Protein AF-A0A3A8GUI5-F1 (afdb_monomer_lite)

Sequence (59 aa):
MLHWTQVALGQWSAYTPEPLVERVKSARGALLANPPPAGWRPLGPDDELLRTLLPDDEA

Radius of gyration: 15.57 Å; chains: 1; bounding box: 44×21×34 Å

Secondary structure (DSSP, 8-state):
--SHHHHHHHHHHHTS-THHHHHHHHHHHHHHHSPPPTT----STT-HHHHHHS-----

Structure (mmCIF, N/CA/C/O backbone):
data_AF-A0A3A8GUI5-F1
#
_entry.id   AF-A0A3A8GUI5-F1
#
loop_
_atom_site.group_PDB
_atom_site.id
_atom_site.type_symbol
_atom_site.label_atom_id
_atom_site.label_alt_id
_atom_site.label_comp_id
_atom_site.label_asym_id
_atom_site.label_entity_id
_atom_site.label_seq_id
_atom_site.pdbx_PDB_ins_code
_atom_site.Cartn_x
_atom_site.Cartn_y
_atom_site.Cartn_z
_atom_site.occupancy
_atom_site.B_iso_or_equiv
_atom_site.auth_seq_id
_atom_site.auth_comp_id
_atom_site.auth_asym_id
_atom_site.auth_atom_id
_atom_site.pdbx_PDB_model_num
ATOM 1 N N . MET A 1 1 ? 38.917 -9.778 -5.073 1.00 53.03 1 MET A N 1
ATOM 2 C CA . MET A 1 1 ? 37.592 -10.432 -5.155 1.00 53.03 1 MET A CA 1
ATOM 3 C C . MET A 1 1 ? 36.549 -9.506 -4.518 1.00 53.03 1 MET A C 1
ATOM 5 O O . MET A 1 1 ? 36.112 -9.744 -3.409 1.00 53.03 1 MET A O 1
ATOM 9 N N . LEU A 1 2 ? 36.260 -8.370 -5.167 1.00 53.41 2 LEU A N 1
ATOM 10 C CA . LEU A 1 2 ? 35.412 -7.274 -4.641 1.00 53.41 2 LEU A CA 1
ATOM 11 C C . LEU A 1 2 ? 34.861 -6.399 -5.792 1.00 53.41 2 LEU A C 1
ATOM 13 O O . LEU A 1 2 ? 34.625 -5.211 -5.640 1.00 53.41 2 LEU A O 1
ATOM 17 N N . HIS A 1 3 ? 34.719 -6.989 -6.981 1.00 48.66 3 HIS A N 1
ATOM 18 C CA . HIS A 1 3 ? 34.276 -6.298 -8.202 1.00 48.66 3 HIS A CA 1
ATOM 19 C C . HIS A 1 3 ? 32.844 -6.698 -8.607 1.00 48.66 3 HIS A C 1
ATOM 21 O O . HIS A 1 3 ? 32.149 -5.939 -9.274 1.00 48.66 3 HIS A O 1
ATOM 27 N N . TRP A 1 4 ? 32.365 -7.857 -8.148 1.00 45.50 4 TRP A N 1
ATOM 28 C CA . TRP A 1 4 ? 31.121 -8.450 -8.643 1.00 45.50 4 TRP A CA 1
ATOM 29 C C . TRP A 1 4 ? 29.844 -7.935 -7.969 1.00 45.50 4 TRP A C 1
ATOM 31 O O . TRP A 1 4 ? 28.763 -8.077 -8.530 1.00 45.50 4 TRP A O 1
ATOM 41 N N . THR A 1 5 ? 29.934 -7.300 -6.799 1.00 54.53 5 THR A N 1
ATOM 42 C CA . THR A 1 5 ? 28.744 -6.841 -6.063 1.00 54.53 5 THR A CA 1
ATOM 43 C C . THR A 1 5 ? 28.151 -5.542 -6.612 1.00 54.53 5 THR A C 1
ATOM 45 O O . THR A 1 5 ? 26.946 -5.341 -6.498 1.00 54.53 5 THR A O 1
ATOM 48 N N . GLN A 1 6 ? 28.948 -4.675 -7.249 1.00 56.34 6 GLN A N 1
ATOM 49 C CA . GLN A 1 6 ? 28.445 -3.390 -7.757 1.00 56.34 6 GLN A CA 1
ATOM 50 C C . GLN A 1 6 ? 27.696 -3.508 -9.089 1.00 56.34 6 GLN A C 1
ATOM 52 O O . GLN A 1 6 ? 26.701 -2.818 -9.293 1.00 56.34 6 GLN A O 1
ATOM 57 N N . VAL A 1 7 ? 28.122 -4.413 -9.974 1.00 58.62 7 VAL A N 1
ATOM 58 C CA . VAL A 1 7 ? 27.463 -4.615 -11.276 1.00 58.62 7 VAL A CA 1
ATOM 59 C C . VAL A 1 7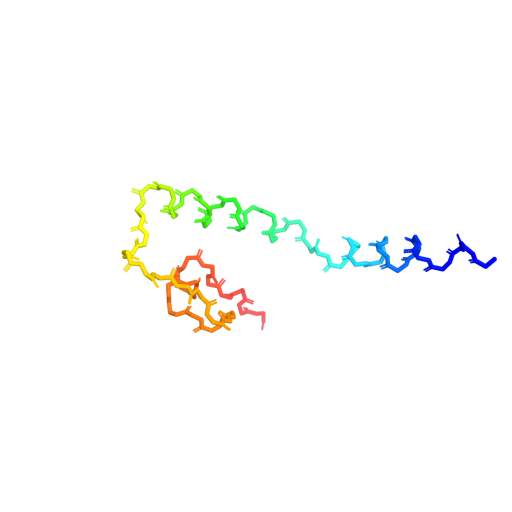 ? 26.068 -5.219 -11.097 1.00 58.62 7 VAL A C 1
ATOM 61 O O . VAL A 1 7 ? 25.123 -4.785 -11.750 1.00 58.62 7 VAL A O 1
ATOM 64 N N . ALA A 1 8 ? 25.916 -6.160 -10.160 1.00 57.28 8 ALA A N 1
ATOM 65 C CA . ALA A 1 8 ? 24.634 -6.806 -9.886 1.00 57.28 8 ALA A CA 1
ATOM 66 C C . ALA A 1 8 ? 23.575 -5.821 -9.350 1.00 57.28 8 ALA A C 1
ATOM 68 O O . ALA A 1 8 ? 22.441 -5.822 -9.822 1.00 57.28 8 ALA A O 1
ATOM 69 N N . LEU A 1 9 ? 23.955 -4.927 -8.428 1.00 55.28 9 LEU A N 1
ATOM 70 C CA . LEU A 1 9 ? 23.069 -3.870 -7.919 1.00 55.28 9 LEU A CA 1
ATOM 71 C C . LEU A 1 9 ? 22.752 -2.813 -8.990 1.00 55.28 9 LEU A C 1
ATOM 73 O O . LEU A 1 9 ? 21.609 -2.372 -9.093 1.00 55.28 9 LEU A O 1
ATOM 77 N N . GLY A 1 10 ? 23.732 -2.450 -9.827 1.00 57.09 10 GLY A N 1
ATOM 78 C CA . GLY A 1 10 ? 23.516 -1.552 -10.966 1.00 57.09 10 GLY A CA 1
ATOM 79 C C . GLY A 1 10 ? 22.520 -2.111 -11.989 1.00 57.09 10 GLY A C 1
ATOM 80 O O . GLY A 1 10 ? 21.682 -1.369 -12.496 1.00 57.09 10 GLY A O 1
ATOM 81 N N . GLN A 1 11 ? 22.549 -3.424 -12.243 1.00 57.94 11 GLN A N 1
ATOM 82 C CA . GLN A 1 11 ? 21.581 -4.079 -13.127 1.00 57.94 11 GLN A CA 1
ATOM 83 C C . GLN A 1 11 ? 20.169 -4.178 -12.533 1.00 57.94 11 GLN A C 1
ATOM 85 O O . GLN A 1 11 ? 19.207 -4.111 -13.292 1.00 57.94 11 GLN A O 1
ATOM 90 N N . TRP A 1 12 ? 20.013 -4.295 -11.210 1.00 49.53 12 TRP A N 1
ATOM 91 C CA . TRP A 1 12 ? 18.689 -4.288 -10.566 1.00 49.53 12 TRP A CA 1
ATOM 92 C C . TRP A 1 12 ? 18.027 -2.905 -10.616 1.00 49.53 12 TRP A C 1
ATOM 94 O O . TRP A 1 12 ? 16.832 -2.804 -10.900 1.00 49.53 12 TRP A O 1
ATOM 104 N N . SER A 1 13 ? 18.805 -1.831 -10.441 1.00 54.19 13 SER A N 1
ATOM 105 C CA . SER A 1 13 ? 18.310 -0.460 -10.639 1.00 54.19 13 SER A CA 1
ATOM 106 C C . SER A 1 13 ? 17.952 -0.170 -12.099 1.00 54.19 13 SER A C 1
ATOM 108 O O . SER A 1 13 ? 17.001 0.559 -12.353 1.00 54.19 13 SER A O 1
ATOM 110 N N . ALA A 1 14 ? 18.664 -0.767 -13.061 1.00 58.38 14 ALA A N 1
ATOM 111 C CA . ALA A 1 14 ? 18.378 -0.602 -14.488 1.00 58.38 14 ALA A CA 1
ATOM 112 C C . ALA A 1 14 ? 17.065 -1.271 -14.943 1.00 58.38 14 ALA A C 1
ATOM 114 O O . ALA A 1 14 ? 16.565 -0.943 -16.015 1.00 58.38 14 ALA A O 1
ATOM 115 N N . TYR A 1 15 ? 16.508 -2.194 -14.149 1.00 53.06 15 TYR A N 1
ATOM 116 C CA . TYR A 1 15 ? 15.279 -2.930 -14.476 1.00 53.06 15 TYR A CA 1
ATOM 117 C C . TYR A 1 15 ? 14.069 -2.520 -13.627 1.00 53.06 15 TYR A C 1
ATOM 119 O O . TYR A 1 15 ? 13.016 -3.144 -13.716 1.00 53.06 15 TYR A O 1
ATOM 127 N N . THR A 1 16 ? 14.198 -1.481 -12.798 1.00 53.56 16 THR A N 1
ATOM 128 C CA . THR A 1 16 ? 13.046 -0.890 -12.111 1.00 53.56 16 THR A CA 1
ATOM 129 C C . THR A 1 16 ? 12.570 0.287 -12.958 1.00 53.56 16 THR A C 1
ATOM 131 O O . THR A 1 16 ? 13.196 1.346 -12.903 1.00 53.56 16 THR A O 1
ATOM 134 N N . PRO A 1 17 ? 11.526 0.130 -13.789 1.00 60.16 17 PRO A N 1
ATOM 135 C CA . PRO A 1 17 ? 11.062 1.229 -14.618 1.00 60.16 17 PRO A CA 1
ATOM 136 C C . PRO A 1 17 ? 10.592 2.377 -13.709 1.00 60.16 17 PRO A C 1
ATOM 138 O O . PRO A 1 17 ? 9.865 2.157 -12.741 1.00 60.16 17 PRO A O 1
ATOM 141 N N . GLU A 1 18 ? 11.006 3.607 -14.026 1.00 59.62 18 GLU A N 1
ATOM 142 C CA . GLU A 1 18 ? 10.581 4.867 -13.390 1.00 59.62 18 GLU A CA 1
ATOM 143 C C . GLU A 1 18 ? 9.090 4.940 -12.975 1.00 59.62 18 GLU A C 1
ATOM 145 O O . GLU A 1 18 ? 8.821 5.453 -11.883 1.00 59.62 18 GLU A O 1
ATOM 150 N N . PRO A 1 19 ? 8.110 4.384 -13.724 1.00 66.50 19 PRO A N 1
ATOM 151 C CA . PRO A 1 19 ? 6.711 4.318 -13.281 1.00 66.50 19 PRO A CA 1
ATOM 152 C C . PRO A 1 19 ? 6.475 3.608 -11.939 1.00 66.50 19 PRO A C 1
ATOM 154 O O . PRO A 1 19 ? 5.499 3.916 -11.253 1.00 66.50 19 PRO A O 1
ATOM 157 N N . LEU A 1 20 ? 7.355 2.697 -1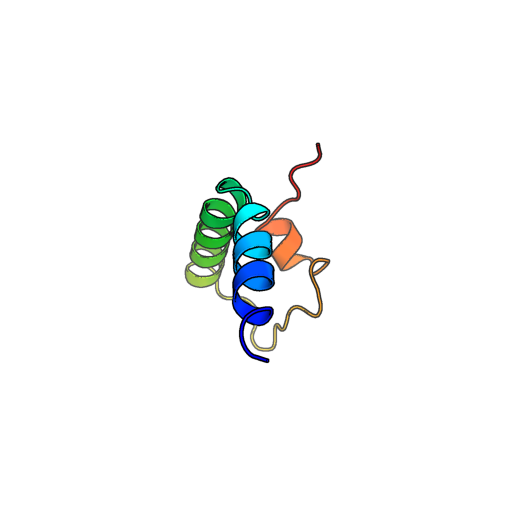1.511 1.00 66.75 20 LEU A N 1
ATOM 158 C CA . LEU A 1 20 ? 7.217 2.014 -10.222 1.00 66.75 20 LEU A CA 1
ATOM 159 C C . LEU A 1 20 ? 7.469 2.968 -9.042 1.00 66.75 20 LEU A C 1
ATOM 161 O O . LEU A 1 20 ? 6.837 2.843 -7.995 1.00 66.75 20 LEU A O 1
ATOM 165 N N . VAL A 1 21 ? 8.355 3.955 -9.214 1.00 75.12 21 VAL A N 1
ATOM 166 C CA . VAL A 1 21 ? 8.701 4.927 -8.164 1.00 75.12 21 VAL A CA 1
ATOM 167 C C . VAL A 1 21 ? 7.510 5.824 -7.843 1.00 75.12 21 VAL A C 1
ATOM 169 O O . VAL A 1 21 ? 7.177 6.018 -6.673 1.00 75.12 21 VAL A O 1
ATOM 172 N N . GLU A 1 22 ? 6.837 6.343 -8.869 1.00 79.56 22 GLU A N 1
ATOM 173 C CA . GLU A 1 22 ? 5.658 7.195 -8.687 1.00 79.56 22 GLU A CA 1
ATOM 174 C C . GLU A 1 22 ? 4.460 6.402 -8.145 1.00 79.56 22 GLU A C 1
ATOM 176 O O . GLU A 1 22 ? 3.755 6.882 -7.254 1.00 79.56 22 GLU A O 1
ATOM 181 N N . ARG A 1 23 ? 4.292 5.143 -8.571 1.00 76.31 23 ARG A N 1
ATOM 182 C CA . ARG A 1 23 ? 3.297 4.221 -7.997 1.00 76.31 23 ARG A CA 1
ATOM 183 C C . ARG A 1 23 ? 3.521 3.993 -6.500 1.00 76.31 23 ARG A C 1
ATOM 185 O O . ARG A 1 23 ? 2.597 4.168 -5.706 1.00 76.31 23 ARG A O 1
ATOM 192 N N . VAL A 1 24 ? 4.753 3.685 -6.090 1.00 78.94 24 VAL A N 1
ATOM 193 C CA . VAL A 1 24 ? 5.099 3.482 -4.672 1.00 78.94 24 VAL A CA 1
ATOM 194 C C . VAL A 1 24 ? 4.901 4.762 -3.857 1.00 78.94 24 VAL A C 1
ATOM 196 O O . VAL A 1 24 ? 4.395 4.703 -2.734 1.00 78.94 24 VAL A O 1
ATOM 199 N N . LYS A 1 25 ? 5.245 5.934 -4.406 1.00 83.56 25 LYS A N 1
ATOM 200 C CA . LYS A 1 25 ? 4.976 7.223 -3.747 1.00 83.56 25 LYS A CA 1
ATOM 201 C C . LYS A 1 25 ? 3.480 7.464 -3.544 1.00 83.56 25 LYS A C 1
ATOM 203 O O . LYS A 1 25 ? 3.093 7.887 -2.455 1.00 83.56 25 LYS A O 1
ATOM 208 N N . SER A 1 26 ? 2.658 7.172 -4.551 1.00 82.94 26 SER A N 1
ATOM 209 C CA . SER A 1 26 ? 1.200 7.303 -4.473 1.00 82.94 26 SER A CA 1
ATOM 210 C C . SER A 1 26 ? 0.604 6.372 -3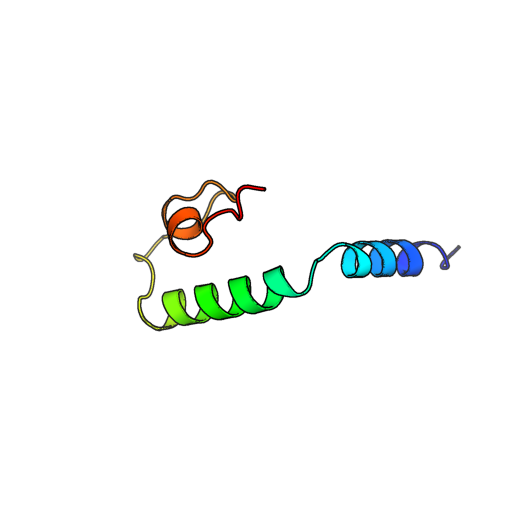.410 1.0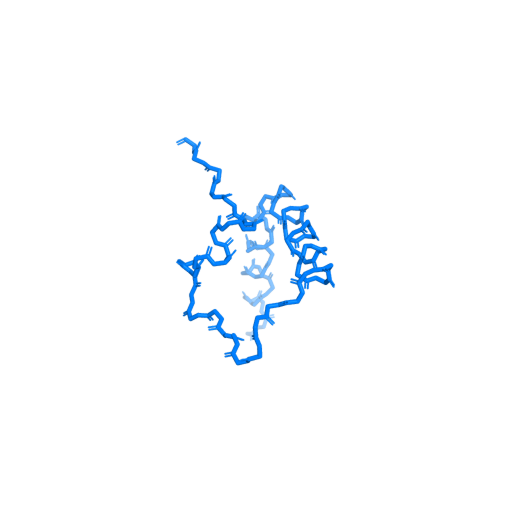0 82.94 26 SER A C 1
ATOM 212 O O . SER A 1 26 ? -0.083 6.833 -2.496 1.00 82.94 26 SER A O 1
ATOM 214 N N . ALA A 1 27 ? 0.970 5.085 -3.430 1.00 83.31 27 ALA A N 1
ATOM 215 C CA . ALA A 1 27 ? 0.521 4.111 -2.434 1.00 83.31 27 ALA A CA 1
ATOM 216 C C . ALA A 1 27 ? 0.958 4.482 -1.010 1.00 83.31 27 ALA A C 1
ATOM 218 O O . ALA A 1 27 ? 0.177 4.375 -0.064 1.00 83.31 27 ALA A O 1
ATOM 219 N N . ARG A 1 28 ? 2.181 5.003 -0.845 1.00 84.12 28 ARG A N 1
ATOM 220 C CA . ARG A 1 28 ? 2.649 5.545 0.438 1.00 84.12 28 ARG A CA 1
ATOM 221 C C . ARG A 1 28 ? 1.790 6.722 0.902 1.00 84.12 28 ARG A C 1
ATOM 223 O O . ARG A 1 28 ? 1.473 6.800 2.085 1.00 84.12 28 ARG A O 1
ATOM 230 N N . GLY A 1 29 ? 1.425 7.633 0.001 1.00 88.81 29 GLY A N 1
ATOM 231 C CA . GLY A 1 29 ? 0.525 8.746 0.307 1.00 88.81 29 GLY A CA 1
ATOM 232 C C . GLY A 1 29 ? -0.847 8.266 0.780 1.00 88.81 29 GLY A C 1
ATOM 233 O O . GLY A 1 29 ? -1.346 8.746 1.796 1.00 88.81 29 GLY A O 1
ATOM 234 N N . ALA A 1 30 ? -1.411 7.265 0.105 1.00 86.31 30 ALA A N 1
ATOM 235 C CA . ALA A 1 30 ? -2.693 6.671 0.467 1.00 86.31 30 ALA A CA 1
ATOM 236 C C . ALA A 1 30 ? -2.657 5.971 1.836 1.00 86.31 30 ALA A C 1
ATOM 238 O O . ALA A 1 30 ? -3.556 6.189 2.643 1.00 86.31 30 ALA A O 1
ATOM 239 N N . LEU A 1 31 ? -1.598 5.213 2.144 1.00 85.56 31 LEU A N 1
ATOM 240 C CA . LEU A 1 31 ? -1.415 4.584 3.462 1.00 85.56 31 LEU A CA 1
ATOM 241 C C . LEU A 1 31 ? -1.238 5.605 4.591 1.00 85.56 31 LEU A C 1
ATOM 243 O O . LEU A 1 31 ? -1.643 5.352 5.721 1.00 85.56 31 LEU A O 1
ATOM 247 N N . LEU A 1 32 ? -0.618 6.754 4.312 1.00 85.75 32 LEU A N 1
ATOM 248 C CA . LEU A 1 32 ? -0.484 7.829 5.298 1.00 85.75 32 LEU A CA 1
ATOM 249 C C . LEU A 1 32 ? -1.812 8.556 5.535 1.00 85.75 32 LEU A C 1
ATOM 251 O O . LEU A 1 32 ? -2.103 8.929 6.668 1.00 85.75 32 LEU A O 1
ATOM 255 N N . ALA A 1 33 ? -2.601 8.764 4.480 1.00 88.94 33 ALA A N 1
ATOM 256 C CA . ALA A 1 33 ? -3.907 9.410 4.571 1.00 88.94 33 ALA A CA 1
ATOM 257 C C . ALA A 1 33 ? -4.966 8.497 5.206 1.00 88.94 33 ALA A C 1
ATOM 259 O O . ALA A 1 33 ? -5.822 8.973 5.949 1.00 88.94 33 ALA A O 1
ATOM 260 N N . ASN A 1 34 ? -4.895 7.194 4.926 1.00 85.75 34 ASN A N 1
ATOM 261 C CA . ASN A 1 34 ? -5.793 6.183 5.458 1.00 85.75 34 ASN A CA 1
ATOM 262 C C . ASN A 1 34 ? -4.975 5.021 6.043 1.00 85.75 34 ASN A C 1
ATOM 264 O O . ASN A 1 34 ? -4.646 4.072 5.322 1.00 85.75 34 ASN A O 1
ATOM 268 N N . PRO A 1 35 ? -4.594 5.105 7.330 1.00 83.00 35 PRO A N 1
ATOM 269 C CA . PRO A 1 35 ? -3.753 4.096 7.945 1.00 83.00 35 PRO A CA 1
ATOM 270 C C . PRO A 1 35 ? -4.462 2.735 7.963 1.00 83.00 35 PRO A C 1
ATOM 272 O O . PRO A 1 35 ? -5.657 2.659 8.260 1.00 83.00 35 PRO A O 1
ATOM 275 N N . PRO A 1 36 ? -3.735 1.647 7.667 1.00 81.81 36 PRO A N 1
ATOM 276 C CA . PRO A 1 36 ? -4.297 0.309 7.688 1.00 81.81 36 PRO A CA 1
ATOM 277 C C . PRO A 1 36 ? -4.692 -0.107 9.116 1.00 81.81 36 PRO A C 1
ATOM 279 O O . PRO A 1 36 ? -4.175 0.448 10.094 1.00 81.81 36 PRO A O 1
ATOM 282 N N . PRO A 1 37 ? -5.582 -1.107 9.259 1.00 84.62 37 PRO A N 1
ATOM 283 C CA . PRO A 1 37 ? -6.011 -1.602 10.561 1.00 84.62 37 PRO A CA 1
ATOM 284 C C . PRO A 1 37 ? -4.827 -2.004 11.446 1.00 84.62 37 PRO A C 1
ATOM 286 O O . PRO A 1 37 ? -3.822 -2.544 10.971 1.00 84.62 37 PRO A O 1
ATOM 289 N N . ALA A 1 38 ? -4.960 -1.785 12.756 1.00 82.88 38 ALA A N 1
ATOM 290 C CA . ALA A 1 38 ? -3.949 -2.201 13.719 1.00 82.88 38 ALA A CA 1
ATOM 291 C C . ALA A 1 38 ? -3.694 -3.715 13.600 1.00 82.88 38 ALA A C 1
ATOM 293 O O . ALA A 1 38 ? -4.608 -4.521 13.754 1.00 82.88 38 ALA A O 1
ATOM 294 N N . GLY A 1 39 ? -2.445 -4.089 13.316 1.00 84.19 39 GLY A N 1
ATOM 295 C CA . GLY A 1 39 ? -2.045 -5.483 13.097 1.00 84.19 39 GLY A CA 1
ATOM 296 C C . GLY A 1 39 ? -1.892 -5.889 11.630 1.00 84.19 39 GLY A C 1
ATOM 297 O O . GLY A 1 39 ? -1.442 -7.004 11.374 1.00 84.19 39 GLY A O 1
ATOM 298 N N . TRP A 1 40 ? -2.189 -5.003 10.674 1.00 84.56 40 TRP A N 1
ATOM 299 C CA . TRP A 1 40 ? -1.944 -5.288 9.263 1.00 84.56 40 TRP A CA 1
ATOM 300 C C . TRP A 1 40 ? -0.447 -5.478 8.976 1.00 84.56 40 TRP A C 1
ATOM 302 O O . TRP A 1 40 ? 0.399 -4.663 9.359 1.00 84.56 40 TRP A O 1
ATOM 312 N N . ARG A 1 41 ? -0.132 -6.588 8.304 1.00 80.81 41 ARG A N 1
ATOM 313 C CA . ARG A 1 41 ? 1.196 -6.954 7.808 1.00 80.81 41 ARG A CA 1
ATOM 314 C C . ARG A 1 41 ? 1.009 -7.632 6.452 1.00 80.81 41 ARG A C 1
ATOM 316 O O . ARG A 1 41 ? 0.516 -8.760 6.444 1.00 80.81 41 ARG A O 1
ATOM 323 N N . PRO A 1 42 ? 1.387 -6.993 5.335 1.00 76.94 42 PRO A N 1
ATOM 324 C CA . PRO A 1 42 ? 1.277 -7.640 4.039 1.00 76.94 42 PRO A CA 1
ATOM 325 C C . PRO A 1 42 ? 2.198 -8.865 4.009 1.00 76.94 42 PRO A C 1
ATOM 327 O O . PRO A 1 42 ? 3.400 -8.758 4.255 1.00 76.94 42 PRO A O 1
ATOM 330 N N . LEU A 1 43 ? 1.619 -10.040 3.753 1.00 80.88 43 LEU A N 1
ATOM 331 C CA . LEU A 1 43 ? 2.353 -11.312 3.675 1.00 80.88 43 LEU A CA 1
ATOM 332 C C . LEU A 1 43 ? 3.036 -11.512 2.313 1.00 80.88 43 LEU A C 1
ATOM 334 O O . LEU A 1 43 ? 3.852 -12.418 2.160 1.00 80.88 43 LEU A O 1
ATOM 338 N N . GLY A 1 44 ? 2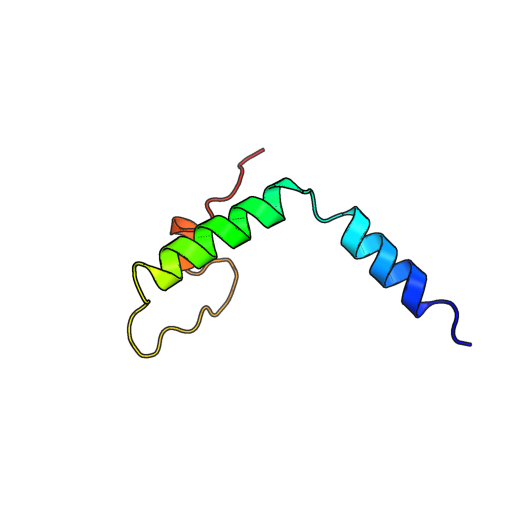.714 -10.664 1.335 1.00 77.50 44 GLY A N 1
ATOM 339 C CA . GLY A 1 44 ? 3.234 -10.726 -0.022 1.00 77.50 44 GLY A CA 1
ATOM 340 C C . GLY A 1 44 ? 2.573 -9.694 -0.943 1.00 77.50 44 GLY A C 1
ATOM 341 O O . GLY A 1 44 ? 1.736 -8.914 -0.485 1.00 77.50 44 GLY A O 1
ATOM 342 N N . PRO A 1 45 ? 2.944 -9.682 -2.235 1.00 72.75 45 PRO A N 1
ATOM 343 C CA . PRO A 1 45 ? 2.406 -8.750 -3.232 1.00 72.75 45 PRO A CA 1
ATOM 344 C C . PRO A 1 45 ? 0.907 -8.952 -3.508 1.00 72.75 45 PRO A C 1
ATOM 346 O O . PRO A 1 45 ? 0.235 -8.021 -3.932 1.00 72.75 45 PRO A O 1
ATOM 349 N N . ASP A 1 46 ? 0.370 -10.138 -3.210 1.00 78.06 46 ASP A N 1
ATOM 350 C CA . ASP A 1 46 ? -1.047 -10.475 -3.380 1.00 78.06 46 ASP A CA 1
ATOM 351 C C . ASP A 1 46 ? -1.969 -9.944 -2.269 1.00 78.06 46 ASP A C 1
ATOM 353 O O . ASP A 1 46 ? -3.160 -10.252 -2.276 1.00 78.06 46 ASP A O 1
ATOM 357 N N . ASP A 1 47 ? -1.445 -9.179 -1.308 1.00 86.50 47 ASP A N 1
ATOM 358 C CA . ASP A 1 47 ? -2.251 -8.575 -0.245 1.00 86.50 47 ASP A CA 1
ATOM 359 C C . ASP A 1 47 ? -3.367 -7.692 -0.835 1.00 86.50 47 ASP A C 1
ATOM 361 O O . ASP A 1 47 ? -3.121 -6.844 -1.691 1.00 86.50 47 ASP A O 1
ATOM 365 N N . GLU A 1 48 ? -4.608 -7.887 -0.381 1.00 83.50 48 GLU A N 1
ATOM 366 C CA . GLU A 1 48 ? -5.791 -7.224 -0.949 1.00 83.50 48 GLU A CA 1
ATOM 367 C C . GLU A 1 48 ? -5.720 -5.692 -0.850 1.00 83.50 48 GLU A C 1
ATOM 369 O O . GLU A 1 48 ? -6.153 -4.979 -1.763 1.00 83.50 48 GLU A O 1
ATOM 374 N N . LEU A 1 49 ? -5.128 -5.168 0.231 1.00 83.19 49 LEU A N 1
ATOM 375 C CA . LEU A 1 49 ? -4.931 -3.733 0.392 1.00 83.19 49 LEU A CA 1
ATOM 376 C C . LEU A 1 49 ? -3.844 -3.237 -0.565 1.00 83.19 49 LEU A C 1
ATOM 378 O O . LEU A 1 49 ? -4.029 -2.20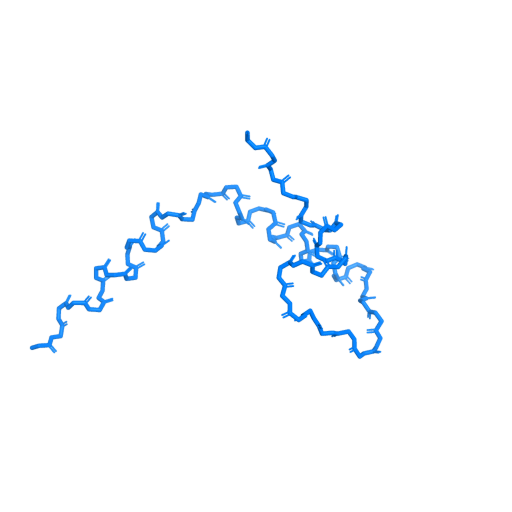7 -1.212 1.00 83.19 49 LEU A O 1
ATOM 382 N N . LEU A 1 50 ? -2.744 -3.980 -0.712 1.00 81.75 50 LEU A N 1
ATOM 383 C CA . LEU A 1 50 ? -1.703 -3.638 -1.684 1.00 81.75 50 LEU A CA 1
ATOM 384 C C . LEU A 1 50 ? -2.216 -3.680 -3.126 1.00 81.75 50 LEU A C 1
ATOM 386 O O . LEU A 1 50 ? -1.965 -2.723 -3.848 1.00 81.75 50 LEU A O 1
ATOM 390 N N . ARG A 1 51 ? -2.994 -4.692 -3.529 1.00 81.44 51 ARG A N 1
ATOM 391 C CA . ARG A 1 51 ? -3.602 -4.772 -4.874 1.00 81.44 51 ARG A CA 1
ATOM 392 C C . ARG A 1 51 ? -4.528 -3.597 -5.174 1.00 81.44 51 ARG A C 1
ATOM 394 O O . ARG A 1 51 ? -4.624 -3.154 -6.313 1.00 81.44 51 ARG A O 1
ATOM 401 N N . THR A 1 52 ? -5.198 -3.078 -4.147 1.00 83.62 52 THR A N 1
ATOM 402 C CA . THR A 1 52 ? -6.070 -1.904 -4.281 1.00 83.62 52 THR A CA 1
ATOM 403 C C . THR A 1 52 ? -5.262 -0.612 -4.445 1.00 83.62 52 THR A C 1
ATOM 405 O O . THR A 1 52 ? -5.662 0.284 -5.185 1.00 83.62 52 THR A O 1
ATOM 408 N N . LEU A 1 53 ? -4.125 -0.496 -3.753 1.00 81.88 53 LEU A N 1
ATOM 409 C CA . LEU A 1 53 ? -3.284 0.708 -3.749 1.00 81.88 53 LEU A CA 1
ATOM 410 C C . LEU A 1 53 ? -2.256 0.750 -4.886 1.00 81.88 53 LEU A C 1
ATOM 412 O O . LEU A 1 53 ? -1.816 1.826 -5.292 1.00 81.88 53 LEU A O 1
ATOM 416 N N . LEU A 1 54 ? -1.852 -0.419 -5.364 1.00 80.12 54 LEU A N 1
ATOM 417 C CA . LEU A 1 54 ? -0.864 -0.649 -6.407 1.00 80.12 54 LEU A CA 1
ATOM 418 C C . LEU A 1 54 ? -1.461 -1.648 -7.406 1.00 80.12 54 LEU A C 1
ATOM 420 O O . LEU A 1 54 ? -1.003 -2.789 -7.457 1.00 80.12 54 LEU A O 1
ATOM 424 N N . PRO A 1 55 ? -2.496 -1.258 -8.171 1.00 74.06 55 PRO A N 1
ATOM 425 C CA . PRO A 1 55 ? -3.050 -2.142 -9.186 1.00 74.06 55 PRO A CA 1
ATOM 426 C C . PRO A 1 55 ? -1.952 -2.507 -10.185 1.00 74.06 55 PRO A C 1
ATOM 428 O O . PRO A 1 55 ? -1.161 -1.649 -10.589 1.00 74.06 55 PRO A O 1
ATOM 431 N N . ASP A 1 56 ? -1.871 -3.775 -10.574 1.00 70.00 56 ASP A N 1
ATOM 432 C CA . ASP A 1 56 ? -0.943 -4.195 -11.617 1.00 70.00 56 ASP A CA 1
ATOM 433 C C . ASP A 1 56 ? -1.223 -3.421 -12.912 1.00 70.00 56 ASP A C 1
ATOM 435 O O . ASP A 1 56 ? -2.365 -3.108 -13.248 1.00 70.00 56 ASP A O 1
ATOM 439 N N . ASP A 1 57 ? -0.154 -3.022 -13.598 1.00 62.38 57 ASP A N 1
ATOM 440 C CA . ASP A 1 57 ? -0.273 -2.528 -14.969 1.00 62.38 57 ASP A CA 1
ATOM 441 C C . ASP A 1 57 ? -0.388 -3.794 -15.824 1.00 62.38 57 ASP A C 1
ATOM 443 O O . ASP A 1 57 ? 0.623 -4.450 -16.080 1.00 62.38 57 ASP A O 1
ATOM 447 N N . GLU A 1 58 ? -1.610 -4.231 -16.140 1.00 57.47 58 GLU A N 1
ATOM 448 C CA . GLU A 1 58 ? -1.789 -5.353 -17.066 1.00 57.47 58 GLU A CA 1
ATOM 449 C C . GLU A 1 58 ? -1.301 -4.911 -18.452 1.00 57.47 58 GLU A C 1
ATOM 451 O O . GLU A 1 58 ? -1.915 -4.055 -19.093 1.00 57.47 58 GLU A O 1
ATOM 456 N N . ALA A 1 59 ? -0.150 -5.452 -18.857 1.00 48.28 59 ALA A N 1
ATOM 457 C CA . ALA A 1 59 ? 0.460 -5.267 -20.171 1.00 48.28 59 ALA A CA 1
ATOM 458 C C . ALA A 1 59 ? -0.137 -6.219 -21.216 1.00 48.28 59 ALA A C 1
ATOM 460 O O . ALA A 1 59 ? -0.396 -7.394 -20.865 1.00 48.28 59 ALA A O 1
#

pLDDT: mean 71.64, std 13.35, range [45.5, 88.94]

Foldseek 3Di:
DPPPPVVVVVVVVVPPPPVVVVLVVQLVVVCVVPPDPPPDDDPDCPPPSNCVSRPDPPD